Protein AF-A0A3D1TWZ8-F1 (afdb_monomer)

Radius of gyration: 15.41 Å; Cα contacts (8 Å, |Δi|>4): 41; chains: 1; bounding box: 24×38×41 Å

pLDDT: mean 88.45, std 10.65, range [51.69, 97.75]

Foldseek 3Di:
DLVPDPDPVLVVVVCCVPPVVVVVVVVVCVVQVVVPHDDDDVCPPPVNVVVVNPDDPCCCQPPNDHNNVVCVVCVVPDDPVVVD

Sequence (84 aa):
ANVGHESYFDSMTHFDFKTLLPALLQVEDRVSMAHGLESRVPFLDHRIVELAATIPADIKFENGNMKHVLRTAMRSKLPARIFD

Structure (mmCIF, N/CA/C/O backbone):
data_AF-A0A3D1TWZ8-F1
#
_entry.id   AF-A0A3D1TWZ8-F1
#
loop_
_atom_site.group_PDB
_atom_site.id
_atom_site.type_symbol
_atom_site.label_atom_id
_atom_site.label_alt_id
_atom_site.label_comp_id
_atom_site.label_asym_id
_atom_site.label_entity_id
_atom_site.label_seq_id
_atom_site.pdbx_PDB_ins_code
_atom_site.Cartn_x
_atom_site.Cartn_y
_atom_site.Cartn_z
_atom_site.occupancy
_atom_site.B_iso_or_equiv
_atom_site.auth_seq_id
_atom_site.auth_comp_id
_atom_site.auth_asym_id
_atom_site.auth_atom_id
_atom_site.pdbx_PDB_model_num
ATOM 1 N N . ALA A 1 1 ? -7.836 14.190 5.512 1.00 51.69 1 ALA A N 1
ATOM 2 C CA . ALA A 1 1 ? -6.418 13.788 5.497 1.00 51.69 1 ALA A CA 1
ATOM 3 C C . ALA A 1 1 ? -5.959 13.691 6.941 1.00 51.69 1 ALA A C 1
ATOM 5 O O . ALA A 1 1 ? -6.084 14.682 7.651 1.00 51.69 1 ALA A O 1
ATOM 6 N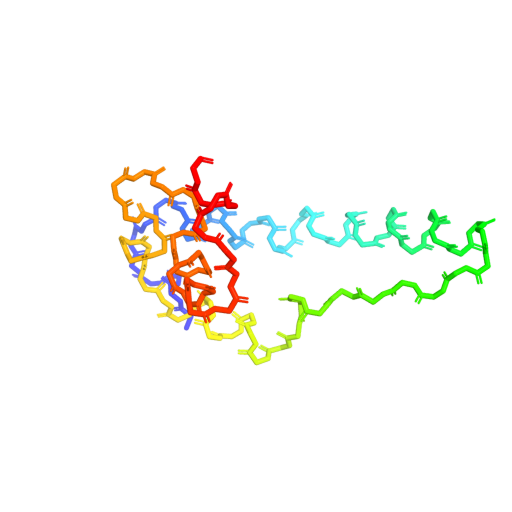 N . ASN A 1 2 ? -5.486 12.524 7.379 1.00 53.78 2 ASN A N 1
ATOM 7 C CA . ASN A 1 2 ? -5.079 12.297 8.773 1.00 53.78 2 ASN A CA 1
ATOM 8 C C . ASN A 1 2 ? -3.785 12.999 9.202 1.00 53.78 2 ASN A C 1
ATOM 10 O O . ASN A 1 2 ? -3.424 12.947 10.372 1.00 53.78 2 ASN A O 1
ATOM 14 N N . VAL A 1 3 ? -3.203 13.783 8.293 1.00 57.25 3 VAL A N 1
ATOM 15 C CA . VAL A 1 3 ? -1.994 14.602 8.463 1.00 57.25 3 VAL A CA 1
ATOM 16 C C . VAL A 1 3 ? -2.136 15.689 9.555 1.00 57.25 3 VAL A C 1
ATOM 18 O O . VAL A 1 3 ? -1.205 16.445 9.800 1.00 57.25 3 VAL A O 1
ATOM 21 N N . GLY A 1 4 ? -3.299 15.802 10.210 1.00 53.19 4 GLY A N 1
ATOM 22 C CA . GLY A 1 4 ? -3.577 16.786 11.263 1.00 53.19 4 GLY A CA 1
ATOM 23 C C . GLY A 1 4 ? -3.372 16.306 12.707 1.00 53.19 4 GLY A C 1
ATOM 24 O O . GLY A 1 4 ? -3.277 17.150 13.591 1.00 53.19 4 GLY A O 1
ATOM 25 N N . HIS A 1 5 ? -3.301 14.996 12.971 1.00 56.41 5 HIS A N 1
ATOM 26 C CA . HIS A 1 5 ? -3.001 14.460 14.308 1.00 56.41 5 HIS A CA 1
ATOM 27 C C . HIS A 1 5 ? -1.582 13.881 14.303 1.00 56.41 5 HIS A C 1
ATOM 29 O O . HIS A 1 5 ? -1.277 13.064 13.441 1.00 56.41 5 HIS A O 1
ATOM 35 N N . GLU A 1 6 ? -0.727 14.310 15.241 1.00 63.81 6 GLU A N 1
ATOM 36 C CA . GLU A 1 6 ? 0.734 14.090 15.326 1.00 63.81 6 GLU A CA 1
ATOM 37 C C . GLU A 1 6 ? 1.189 12.616 15.484 1.00 63.81 6 GLU A C 1
ATOM 39 O O . GLU A 1 6 ? 2.038 12.286 16.310 1.00 63.81 6 GLU A O 1
ATOM 44 N N . SER A 1 7 ? 0.650 11.681 14.705 1.00 76.50 7 SER A N 1
ATOM 45 C CA . SER A 1 7 ? 1.186 10.328 14.627 1.00 76.50 7 SER A CA 1
ATOM 46 C C . SER A 1 7 ? 2.356 10.295 13.651 1.00 76.50 7 SER A C 1
A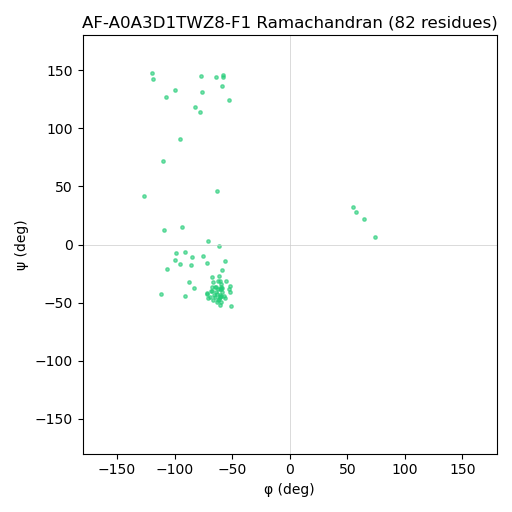TOM 48 O O . SER A 1 7 ? 2.196 10.519 12.449 1.00 76.50 7 SER A O 1
ATOM 50 N N . TYR A 1 8 ? 3.537 9.942 14.159 1.00 83.12 8 TYR A N 1
ATOM 51 C CA . TYR A 1 8 ? 4.747 9.743 13.357 1.00 83.12 8 TYR A CA 1
ATOM 52 C C . TYR A 1 8 ? 4.524 8.787 12.170 1.00 83.12 8 TYR A C 1
ATOM 54 O O . TYR A 1 8 ? 5.043 9.013 11.076 1.00 83.12 8 TYR A O 1
ATOM 62 N N . PHE A 1 9 ? 3.689 7.759 12.356 1.00 82.00 9 PHE A N 1
ATOM 63 C CA . PHE A 1 9 ? 3.359 6.793 11.308 1.00 82.00 9 PHE A CA 1
ATOM 64 C C . PHE A 1 9 ? 2.563 7.396 10.150 1.00 82.00 9 PHE A C 1
ATOM 66 O O . PHE A 1 9 ? 2.728 6.953 9.012 1.00 82.00 9 PHE A O 1
ATOM 73 N N . ASP A 1 10 ? 1.713 8.394 10.400 1.00 85.44 10 ASP A N 1
ATOM 74 C CA . ASP A 1 10 ? 0.948 9.038 9.330 1.00 85.44 10 ASP A CA 1
ATOM 75 C C . ASP A 1 10 ? 1.864 9.911 8.463 1.00 85.44 10 ASP A C 1
ATOM 77 O O . ASP A 1 10 ? 1.843 9.799 7.237 1.00 85.44 10 ASP A O 1
ATOM 81 N N . SER A 1 11 ? 2.770 10.666 9.096 1.00 86.31 11 SER A N 1
ATOM 82 C CA . SER A 1 11 ? 3.823 11.426 8.407 1.00 86.31 11 SER A CA 1
ATOM 83 C C . SER A 1 11 ? 4.743 10.530 7.577 1.00 86.31 11 SER A C 1
ATOM 85 O O . SER A 1 11 ? 5.042 10.855 6.428 1.00 86.31 11 SER A O 1
ATOM 87 N N . MET A 1 12 ? 5.163 9.386 8.129 1.00 87.44 12 MET A N 1
ATOM 88 C CA . MET A 1 12 ? 5.987 8.402 7.421 1.00 87.44 12 MET A CA 1
ATOM 89 C C . MET A 1 12 ? 5.248 7.811 6.214 1.00 87.44 12 MET A C 1
ATOM 91 O O . MET A 1 12 ? 5.765 7.846 5.102 1.00 87.44 12 MET A O 1
ATOM 95 N N . THR A 1 13 ? 4.006 7.352 6.401 1.00 87.94 13 THR A N 1
ATOM 96 C CA . THR A 1 13 ? 3.207 6.761 5.312 1.00 87.94 13 THR A CA 1
ATOM 97 C C . THR A 1 13 ? 2.934 7.780 4.203 1.00 87.94 13 THR A C 1
ATOM 99 O O . THR A 1 13 ? 2.972 7.447 3.020 1.00 87.94 13 THR A O 1
ATOM 102 N N . HIS A 1 14 ? 2.684 9.040 4.566 1.00 89.25 14 HIS A N 1
ATOM 103 C CA . HIS A 1 14 ? 2.494 10.129 3.607 1.00 89.25 14 HIS A CA 1
ATOM 104 C C . HIS A 1 14 ? 3.773 10.462 2.835 1.00 89.25 14 HIS A C 1
ATOM 106 O O . HIS A 1 14 ? 3.713 10.719 1.631 1.00 89.25 14 HIS A O 1
ATOM 112 N N . PHE A 1 15 ? 4.927 10.448 3.506 1.00 92.12 15 PHE A N 1
ATOM 113 C CA . PHE A 1 15 ? 6.219 10.603 2.845 1.00 92.12 15 PHE A CA 1
ATOM 114 C C . PHE A 1 15 ? 6.444 9.479 1.833 1.00 92.12 15 PHE A C 1
ATOM 116 O O . PHE A 1 15 ? 6.658 9.774 0.658 1.00 92.12 15 PHE A O 1
ATOM 123 N N . ASP A 1 16 ? 6.290 8.219 2.246 1.00 92.12 16 ASP A N 1
ATOM 124 C CA . ASP A 1 16 ? 6.463 7.053 1.374 1.00 92.12 16 ASP A CA 1
ATOM 125 C C . ASP A 1 16 ? 5.517 7.093 0.172 1.00 92.12 16 ASP A C 1
ATOM 127 O O . ASP A 1 16 ? 5.930 6.820 -0.956 1.00 92.12 16 ASP A O 1
ATOM 131 N N . PHE A 1 17 ? 4.263 7.502 0.380 1.00 92.06 17 PHE A N 1
ATOM 132 C CA . PHE A 1 17 ? 3.292 7.664 -0.699 1.00 92.06 17 PHE A CA 1
ATOM 133 C C . PHE A 1 17 ? 3.753 8.682 -1.753 1.00 92.06 17 PHE A C 1
ATOM 135 O O . PHE A 1 17 ? 3.512 8.495 -2.945 1.00 92.06 17 PHE A O 1
ATOM 142 N N . LYS A 1 18 ? 4.428 9.757 -1.334 1.00 91.25 18 LYS A N 1
ATOM 143 C CA . LYS A 1 18 ? 4.883 10.824 -2.235 1.00 91.25 18 LYS A CA 1
ATOM 144 C C . LYS A 1 18 ? 6.253 10.581 -2.855 1.00 91.25 18 LYS A C 1
ATOM 146 O O . LYS A 1 18 ? 6.486 11.056 -3.963 1.00 91.25 18 LYS A O 1
ATOM 151 N N . THR A 1 19 ? 7.164 9.914 -2.153 1.00 94.06 19 THR A N 1
ATOM 152 C CA . THR A 1 19 ? 8.576 9.833 -2.559 1.00 94.06 19 THR A CA 1
ATOM 153 C C . THR A 1 19 ? 8.983 8.432 -2.992 1.00 94.06 19 THR A C 1
ATOM 155 O O . THR A 1 19 ? 9.659 8.286 -4.008 1.00 94.06 19 THR A O 1
ATOM 158 N N . LEU A 1 20 ? 8.549 7.400 -2.267 1.00 95.50 20 LEU A N 1
ATOM 159 C CA . LEU A 1 20 ? 8.977 6.021 -2.489 1.00 95.50 20 LEU A CA 1
ATOM 160 C C . LEU A 1 20 ? 8.063 5.282 -3.471 1.00 95.50 20 LEU A C 1
ATOM 162 O O . LEU A 1 20 ? 8.539 4.601 -4.380 1.00 95.50 20 LEU A O 1
ATOM 166 N N . LEU A 1 21 ? 6.748 5.431 -3.310 1.00 95.25 21 LEU A N 1
ATOM 167 C CA . LEU A 1 21 ? 5.747 4.698 -4.080 1.00 95.25 21 LEU A CA 1
ATOM 168 C C . LEU A 1 21 ? 5.884 4.885 -5.605 1.00 95.25 21 LEU A C 1
ATOM 170 O O . LEU A 1 21 ? 5.852 3.872 -6.305 1.00 95.25 21 LEU A O 1
ATOM 174 N N . PRO A 1 22 ? 6.105 6.101 -6.153 1.00 95.44 22 PRO A N 1
ATOM 175 C CA . PRO A 1 22 ? 6.272 6.270 -7.599 1.00 95.44 22 PRO A CA 1
ATOM 176 C C . PRO A 1 22 ? 7.453 5.473 -8.170 1.00 95.44 22 PRO A C 1
ATOM 178 O O . PRO A 1 22 ? 7.344 4.890 -9.249 1.00 95.44 22 PRO A O 1
ATOM 181 N N . ALA A 1 23 ? 8.567 5.401 -7.434 1.00 96.31 23 ALA A N 1
ATOM 182 C CA . ALA A 1 23 ? 9.739 4.639 -7.854 1.00 96.31 23 ALA A CA 1
ATOM 183 C C . ALA A 1 23 ? 9.461 3.126 -7.849 1.00 96.31 23 ALA A C 1
ATOM 185 O O . ALA A 1 23 ? 9.862 2.424 -8.777 1.00 96.31 23 ALA A O 1
ATOM 186 N N . LEU A 1 24 ? 8.732 2.624 -6.847 1.00 96.50 24 LEU A N 1
ATOM 187 C CA . LEU A 1 24 ? 8.338 1.212 -6.785 1.00 96.50 24 LEU A CA 1
ATOM 188 C C . LEU A 1 24 ? 7.402 0.822 -7.935 1.00 96.50 24 LEU A C 1
ATOM 190 O O . LEU A 1 24 ? 7.587 -0.238 -8.530 1.00 96.50 24 LEU A O 1
ATOM 194 N N . LEU A 1 25 ? 6.448 1.688 -8.288 1.00 96.31 25 LEU A N 1
ATOM 195 C CA . LEU A 1 25 ? 5.537 1.453 -9.414 1.00 96.31 25 LEU A CA 1
ATOM 196 C C . LEU A 1 25 ? 6.272 1.412 -10.752 1.00 96.31 25 LEU A C 1
ATOM 198 O O . LEU A 1 25 ? 5.959 0.588 -11.603 1.00 96.31 25 LEU A O 1
ATOM 202 N N . GLN A 1 26 ? 7.300 2.242 -10.921 1.00 96.31 26 GLN A N 1
ATOM 203 C CA . GLN A 1 26 ? 8.128 2.192 -12.121 1.00 96.31 26 GLN A CA 1
ATOM 204 C C . GLN A 1 26 ? 8.890 0.863 -12.252 1.00 96.31 26 GLN A C 1
ATOM 206 O O . GLN A 1 26 ? 9.091 0.370 -13.362 1.00 96.31 26 GLN A O 1
ATOM 211 N N . VAL A 1 27 ? 9.353 0.294 -11.136 1.00 96.88 27 VAL A N 1
ATOM 212 C CA . VAL A 1 27 ? 10.028 -1.013 -11.137 1.00 96.88 27 VAL A CA 1
ATOM 213 C C . VAL A 1 27 ? 9.035 -2.125 -11.460 1.00 96.88 27 VAL A C 1
ATOM 215 O O . VAL A 1 27 ? 9.335 -2.983 -12.286 1.00 96.88 27 VAL A O 1
ATOM 218 N N . GLU A 1 28 ? 7.857 -2.098 -10.844 1.00 96.44 28 GLU A N 1
ATOM 219 C CA . GLU A 1 28 ? 6.806 -3.095 -11.050 1.00 96.44 28 GLU A CA 1
ATOM 220 C C . GLU A 1 28 ? 6.320 -3.143 -12.511 1.00 96.44 28 GLU A C 1
ATOM 222 O O . GLU A 1 28 ? 6.295 -4.225 -13.108 1.00 96.44 28 GLU A O 1
ATOM 227 N N . ASP A 1 29 ? 6.077 -1.982 -13.123 1.00 96.88 29 ASP A N 1
ATOM 228 C CA . ASP A 1 29 ? 5.689 -1.856 -14.534 1.00 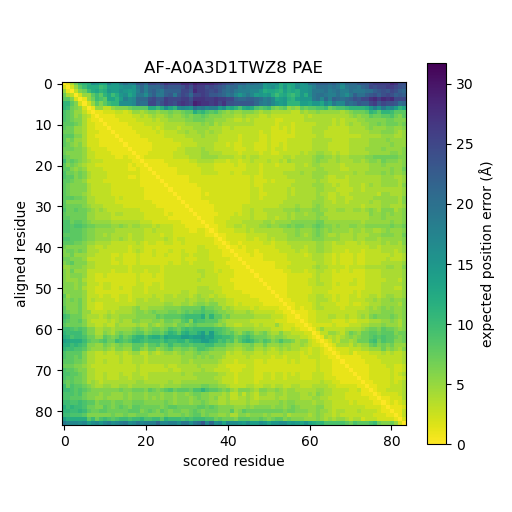96.88 29 ASP A CA 1
ATOM 229 C C . ASP A 1 29 ? 6.778 -2.404 -15.472 1.00 96.88 29 ASP A C 1
ATOM 231 O O . ASP A 1 29 ? 6.523 -3.242 -16.335 1.00 96.88 29 ASP A O 1
ATOM 235 N N . ARG A 1 30 ? 8.046 -2.033 -15.247 1.00 96.88 30 ARG A N 1
ATOM 236 C CA . ARG A 1 30 ? 9.169 -2.517 -16.070 1.00 96.88 30 ARG A CA 1
ATOM 237 C C . ARG A 1 30 ? 9.366 -4.026 -15.980 1.00 96.88 30 ARG A C 1
ATOM 239 O O . ARG A 1 30 ? 9.647 -4.663 -16.993 1.00 96.88 30 ARG A O 1
ATOM 246 N N . VAL A 1 31 ? 9.271 -4.594 -14.780 1.00 97.38 31 VAL A N 1
ATOM 247 C CA . VAL A 1 31 ? 9.512 -6.027 -14.556 1.00 97.38 31 VAL A CA 1
ATOM 248 C C . VAL A 1 31 ? 8.376 -6.869 -15.137 1.00 97.38 31 VAL A C 1
ATOM 250 O O . VAL A 1 31 ? 8.645 -7.891 -15.776 1.00 97.38 31 VAL A O 1
ATOM 253 N N . SER A 1 32 ? 7.127 -6.435 -14.958 1.00 97.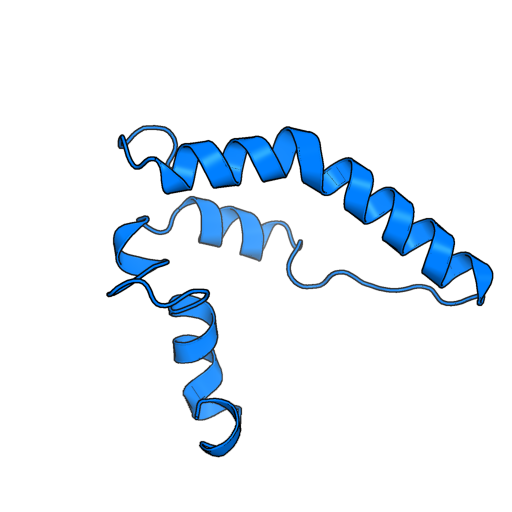56 32 SER A N 1
ATOM 254 C CA . SER A 1 32 ? 5.956 -7.126 -15.507 1.00 97.56 32 SER A CA 1
ATOM 255 C C . SER A 1 32 ? 5.936 -7.066 -17.039 1.00 97.56 32 SER A C 1
ATOM 257 O O . SER A 1 32 ? 5.875 -8.111 -17.697 1.00 97.56 32 SER A O 1
ATOM 259 N N . MET A 1 33 ? 6.144 -5.882 -17.620 1.00 97.12 33 MET A N 1
ATOM 260 C CA . MET A 1 33 ? 6.174 -5.693 -19.073 1.00 97.12 33 MET A CA 1
ATOM 261 C C . MET A 1 33 ? 7.367 -6.374 -19.747 1.00 97.12 33 MET A C 1
ATOM 263 O O . MET A 1 33 ? 7.238 -6.830 -20.884 1.00 97.12 33 MET A O 1
ATOM 267 N N . ALA A 1 34 ? 8.498 -6.546 -19.050 1.00 97.75 34 ALA A N 1
ATOM 268 C CA . ALA A 1 34 ? 9.615 -7.357 -19.550 1.00 97.75 34 ALA A CA 1
ATOM 269 C C . ALA A 1 34 ? 9.216 -8.818 -19.833 1.00 97.75 34 ALA A C 1
ATOM 271 O O . ALA A 1 34 ? 9.869 -9.488 -20.630 1.00 97.75 34 ALA A O 1
ATOM 272 N N . HIS A 1 35 ? 8.138 -9.299 -19.211 1.00 97.44 35 HIS A N 1
ATOM 273 C CA . HIS A 1 35 ? 7.581 -10.637 -19.412 1.00 97.44 35 HIS A CA 1
ATOM 274 C C . HIS A 1 35 ? 6.239 -10.600 -20.166 1.00 97.44 35 HIS A C 1
ATOM 276 O O . HIS A 1 35 ? 5.529 -11.602 -20.201 1.00 97.44 35 HIS A O 1
ATOM 282 N N . GLY A 1 36 ? 5.876 -9.456 -20.763 1.00 97.19 36 GLY A N 1
ATOM 283 C CA . GLY A 1 36 ? 4.606 -9.267 -21.471 1.00 97.19 36 GLY A CA 1
ATOM 284 C C . GLY A 1 36 ? 3.369 -9.368 -20.572 1.00 97.19 36 GLY A C 1
ATOM 285 O O . GLY A 1 36 ? 2.286 -9.670 -21.069 1.00 97.19 36 GLY A O 1
ATOM 286 N N . LEU A 1 37 ? 3.525 -9.165 -19.259 1.00 97.25 37 LEU A N 1
ATOM 287 C CA . LEU A 1 37 ? 2.441 -9.228 -18.283 1.00 97.25 37 LEU A CA 1
ATOM 288 C C . LEU A 1 37 ? 1.961 -7.823 -17.929 1.00 97.25 37 LEU A C 1
ATOM 290 O O . LEU A 1 37 ? 2.761 -6.963 -17.583 1.00 97.25 37 LEU A O 1
ATOM 294 N N . GLU A 1 38 ? 0.645 -7.628 -17.927 1.00 95.94 38 GLU A N 1
ATOM 295 C CA . GLU A 1 38 ? 0.019 -6.415 -17.406 1.00 95.94 38 GLU A CA 1
ATOM 296 C C . GLU A 1 38 ? -0.411 -6.651 -15.954 1.00 95.94 38 GLU A C 1
ATOM 298 O O . GLU A 1 38 ? -1.503 -7.156 -15.669 1.00 95.94 38 GLU A O 1
ATOM 303 N N . SER A 1 39 ? 0.483 -6.337 -15.019 1.00 95.06 39 SER A N 1
ATOM 304 C CA . SER A 1 39 ? 0.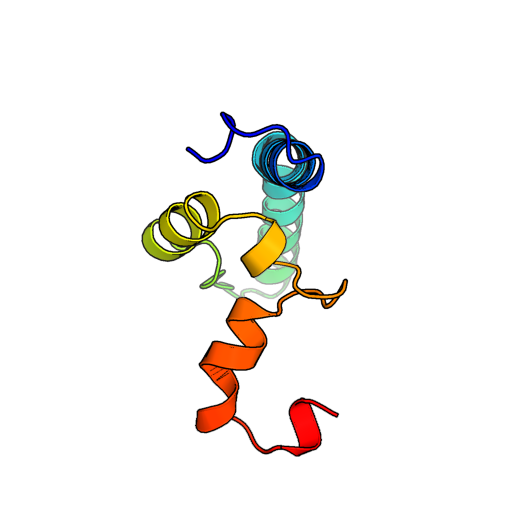207 -6.485 -13.592 1.00 95.06 39 SER A CA 1
ATOM 305 C C . SER A 1 39 ? -0.681 -5.346 -13.079 1.00 95.06 39 SER A C 1
ATOM 307 O O . SER A 1 39 ? -0.640 -4.212 -13.556 1.00 95.06 39 SER A O 1
ATOM 309 N N . ARG A 1 40 ? -1.557 -5.662 -12.121 1.00 95.50 40 ARG A N 1
ATOM 310 C CA . ARG A 1 40 ? -2.494 -4.707 -11.516 1.00 95.50 40 ARG A CA 1
ATOM 311 C C . ARG A 1 40 ? -2.214 -4.591 -10.026 1.00 95.50 40 ARG A C 1
ATOM 313 O O . ARG A 1 40 ? -1.966 -5.587 -9.351 1.00 95.50 40 ARG A O 1
ATOM 320 N N . VAL A 1 41 ? -2.346 -3.373 -9.503 1.00 95.44 41 VAL A N 1
ATOM 321 C CA . VAL A 1 41 ? -2.070 -3.015 -8.103 1.00 95.44 41 VAL A CA 1
ATOM 322 C C . VAL A 1 41 ? -3.366 -2.685 -7.340 1.00 95.44 41 VAL A C 1
ATOM 324 O O . VAL A 1 41 ? -3.627 -1.526 -7.026 1.00 95.44 41 VAL A O 1
ATOM 327 N N . PRO A 1 42 ? -4.217 -3.681 -7.013 1.00 95.06 42 PRO A N 1
ATOM 328 C CA . PRO A 1 42 ? -5.574 -3.445 -6.505 1.00 95.06 42 PRO A CA 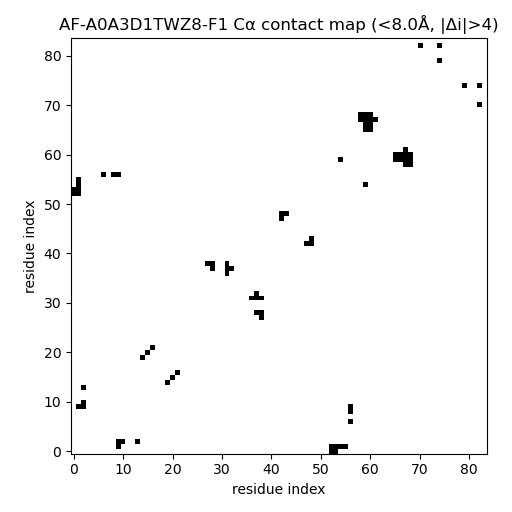1
ATOM 329 C C . PRO A 1 42 ? -5.628 -2.676 -5.178 1.00 95.06 42 PRO A C 1
ATOM 331 O O . PRO A 1 42 ? -6.603 -1.983 -4.915 1.00 95.06 42 PRO A O 1
ATOM 334 N N . PHE A 1 43 ? -4.587 -2.760 -4.346 1.00 93.81 43 PHE A N 1
ATOM 335 C CA . PHE A 1 43 ? -4.522 -2.016 -3.08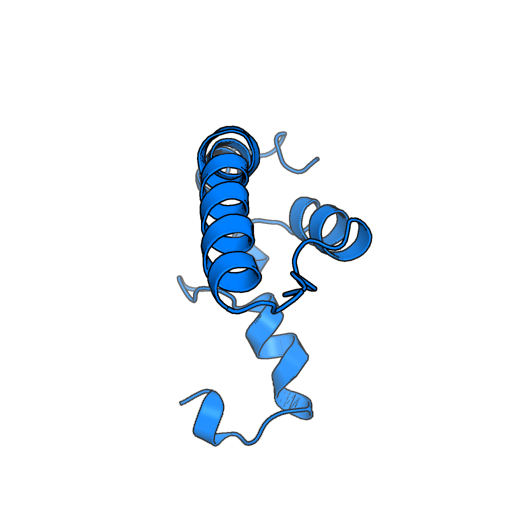3 1.00 93.81 43 PHE A CA 1
ATOM 336 C C . PHE A 1 43 ? -4.308 -0.506 -3.259 1.00 93.81 43 PHE A C 1
ATOM 338 O O . PHE A 1 43 ? -4.547 0.240 -2.313 1.00 93.81 43 PHE A O 1
ATOM 345 N N . LEU A 1 44 ? -3.879 -0.058 -4.443 1.00 94.75 44 LEU A N 1
ATOM 346 C CA . LEU A 1 44 ? -3.706 1.359 -4.772 1.00 94.75 44 LEU A CA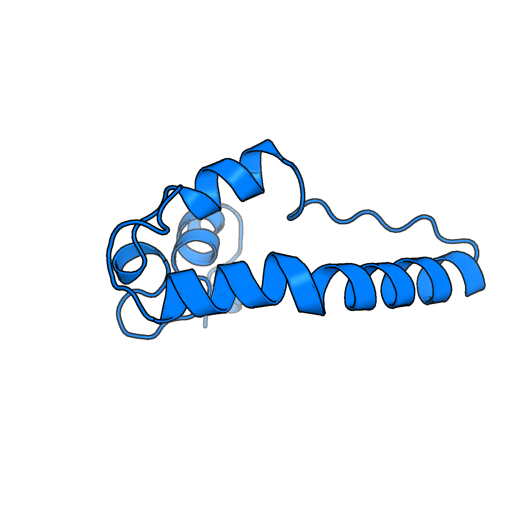 1
ATOM 347 C C . LEU A 1 44 ? -4.936 1.968 -5.452 1.00 94.75 44 LEU A C 1
ATOM 349 O O . LEU A 1 44 ? -4.852 3.064 -6.003 1.00 94.75 44 LEU A O 1
ATOM 353 N N . ASP A 1 45 ? -6.087 1.292 -5.403 1.00 96.25 45 ASP A N 1
ATOM 354 C CA . ASP A 1 45 ? -7.336 1.932 -5.794 1.00 96.25 45 ASP A CA 1
ATOM 355 C C . ASP A 1 45 ? -7.608 3.168 -4.923 1.00 96.25 45 ASP A C 1
ATOM 357 O O . ASP A 1 45 ? -7.468 3.132 -3.696 1.00 96.25 45 ASP A O 1
ATOM 361 N N . HIS A 1 46 ? -8.037 4.254 -5.565 1.00 94.25 46 HIS A N 1
ATOM 362 C CA . HIS A 1 46 ? -8.288 5.537 -4.911 1.00 94.25 46 HIS A CA 1
ATOM 363 C C . HIS A 1 46 ? -9.212 5.418 -3.692 1.00 94.25 46 HIS A C 1
ATOM 365 O O . HIS A 1 46 ? -8.912 5.992 -2.650 1.00 94.25 46 HIS A O 1
ATOM 371 N N . ARG A 1 47 ? -10.270 4.597 -3.759 1.00 96.25 47 ARG A N 1
ATOM 372 C CA . ARG A 1 47 ? -11.237 4.438 -2.659 1.00 96.25 47 ARG A CA 1
ATOM 373 C C . ARG A 1 47 ? -10.599 3.766 -1.451 1.00 96.25 47 ARG A C 1
ATOM 375 O O . ARG A 1 47 ? -10.922 4.094 -0.312 1.00 96.25 47 ARG A O 1
ATOM 382 N N . ILE A 1 48 ? -9.707 2.807 -1.699 1.00 93.88 48 ILE A N 1
ATOM 383 C CA . ILE A 1 48 ? -8.985 2.089 -0.646 1.00 93.88 48 ILE A CA 1
ATOM 384 C C . ILE A 1 48 ? -7.960 3.019 -0.001 1.00 93.88 48 ILE A C 1
ATOM 386 O O . ILE A 1 48 ? -7.888 3.083 1.226 1.00 93.88 48 ILE A O 1
ATOM 390 N N . VAL A 1 49 ? -7.199 3.759 -0.808 1.00 92.94 49 VAL A N 1
ATOM 391 C CA . VAL A 1 49 ? -6.173 4.691 -0.321 1.00 92.94 49 VAL A CA 1
ATOM 392 C C . VAL A 1 49 ? -6.800 5.833 0.477 1.00 92.94 49 VAL A C 1
ATOM 394 O O . VAL A 1 49 ? -6.328 6.141 1.571 1.00 92.94 49 VAL A O 1
ATOM 397 N N . GLU A 1 50 ? -7.890 6.423 -0.013 1.00 92.69 50 GLU A N 1
ATOM 398 C CA . GLU A 1 50 ? -8.626 7.479 0.690 1.00 92.69 50 GLU A CA 1
ATOM 399 C C . GLU A 1 50 ? -9.163 6.986 2.033 1.00 92.69 50 GLU A C 1
ATOM 401 O O . GLU A 1 50 ? -8.956 7.642 3.054 1.00 92.69 50 GLU A O 1
ATOM 406 N N . LEU A 1 51 ? -9.765 5.792 2.068 1.00 92.12 51 LEU A N 1
ATOM 407 C CA . LEU A 1 51 ? -10.199 5.175 3.318 1.00 92.12 51 LEU A CA 1
ATOM 408 C C . LEU A 1 51 ? -9.011 4.953 4.263 1.00 92.12 51 LEU A C 1
ATOM 410 O O . LEU A 1 51 ? -9.059 5.380 5.414 1.00 92.12 51 LEU A O 1
ATOM 414 N N . ALA A 1 52 ? -7.918 4.354 3.791 1.00 90.00 52 ALA A N 1
ATOM 415 C CA . ALA A 1 52 ? -6.727 4.103 4.604 1.00 90.00 52 ALA A CA 1
ATOM 416 C C . ALA A 1 52 ? -6.109 5.394 5.177 1.00 90.00 52 ALA A C 1
ATOM 418 O O . ALA A 1 52 ? -5.609 5.400 6.308 1.00 90.00 52 ALA A O 1
ATOM 419 N N . ALA A 1 53 ? -6.192 6.498 4.431 1.00 88.38 53 ALA A N 1
ATOM 420 C CA . ALA A 1 53 ? -5.749 7.825 4.847 1.00 88.38 53 ALA A CA 1
ATOM 421 C C . ALA A 1 53 ? -6.690 8.514 5.854 1.00 88.38 53 ALA A C 1
ATOM 423 O O . ALA A 1 53 ? -6.312 9.555 6.391 1.00 88.38 53 ALA A O 1
ATOM 424 N N . THR A 1 54 ? -7.890 7.967 6.104 1.00 88.69 54 THR A N 1
ATOM 425 C CA . THR A 1 54 ? -8.840 8.433 7.141 1.00 88.69 54 THR A CA 1
ATOM 426 C C . THR A 1 54 ? -8.815 7.614 8.431 1.00 88.69 54 THR A C 1
ATOM 428 O O . THR A 1 54 ? -9.286 8.086 9.464 1.00 88.69 54 THR A O 1
ATOM 431 N N . ILE A 1 55 ? -8.187 6.436 8.448 1.00 88.44 55 ILE A N 1
ATOM 432 C CA . ILE A 1 55 ? -8.116 5.598 9.656 1.00 88.44 55 ILE A CA 1
ATOM 433 C C . ILE A 1 55 ? -7.071 6.158 10.647 1.00 88.44 55 ILE A C 1
ATOM 435 O O . ILE A 1 55 ? -5.946 6.438 10.239 1.00 88.44 55 ILE A O 1
ATOM 439 N N . PRO A 1 56 ? -7.368 6.327 11.945 1.00 87.00 56 PRO A N 1
ATOM 440 C CA . PRO A 1 56 ? -6.367 6.702 12.949 1.00 87.00 56 PRO A CA 1
ATOM 441 C C . PRO A 1 56 ? -5.205 5.700 13.034 1.00 87.00 56 PRO A C 1
ATOM 443 O O . PRO A 1 56 ? -5.408 4.493 12.903 1.00 87.00 56 PRO A O 1
ATOM 446 N N . ALA A 1 57 ? -3.983 6.179 13.279 1.00 83.69 57 ALA A N 1
ATOM 447 C CA . ALA A 1 57 ? -2.794 5.322 13.316 1.00 83.69 57 ALA A CA 1
ATOM 448 C C . ALA A 1 57 ? -2.877 4.205 14.374 1.00 83.69 57 ALA A C 1
ATOM 450 O O . ALA A 1 57 ? -2.495 3.074 14.081 1.00 83.69 57 ALA A O 1
ATOM 451 N N . ASP A 1 58 ? -3.461 4.489 15.540 1.00 83.44 58 ASP A N 1
ATOM 452 C CA . ASP A 1 58 ? -3.632 3.514 16.628 1.00 83.44 58 ASP A CA 1
ATOM 453 C C . ASP A 1 58 ? -4.490 2.310 16.209 1.00 83.44 58 ASP A C 1
ATOM 455 O O . ASP A 1 58 ? -4.259 1.188 16.649 1.00 83.44 58 ASP A O 1
ATOM 459 N N . ILE A 1 59 ? -5.443 2.530 15.295 1.00 85.56 59 ILE A N 1
ATOM 460 C CA . ILE A 1 59 ? -6.291 1.477 14.721 1.00 85.56 59 ILE A CA 1
ATOM 461 C C . ILE A 1 59 ? -5.564 0.768 13.568 1.00 85.56 59 ILE A C 1
ATOM 463 O O . ILE A 1 59 ? -5.673 -0.451 13.417 1.00 85.56 59 ILE A O 1
ATOM 467 N N . LYS A 1 60 ? -4.793 1.501 12.746 1.00 83.31 60 LYS A N 1
ATOM 468 C CA . LYS A 1 60 ? -3.989 0.908 11.656 1.00 83.31 60 LYS A CA 1
ATOM 469 C C . LYS A 1 60 ? -2.946 -0.087 12.186 1.00 83.31 60 LYS A C 1
ATOM 471 O O . LYS A 1 60 ? -2.714 -1.111 11.535 1.00 83.31 60 LYS A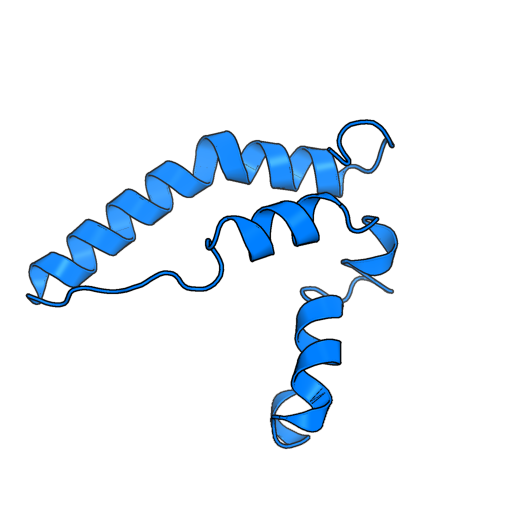 O 1
ATOM 476 N N . PHE A 1 61 ? -2.339 0.222 13.335 1.00 80.50 61 PHE A N 1
ATOM 477 C CA . PHE A 1 61 ? -1.172 -0.464 13.904 1.00 80.50 61 PHE A CA 1
ATOM 478 C C . PHE A 1 61 ? -1.393 -0.941 15.350 1.00 80.50 61 PHE A C 1
ATOM 480 O O . PHE A 1 61 ? -0.502 -0.823 16.194 1.00 80.50 61 PHE A O 1
ATOM 487 N N . GLU A 1 62 ? -2.574 -1.484 15.651 1.00 80.38 62 GLU A N 1
ATOM 488 C CA . GLU A 1 62 ? -2.926 -1.916 17.007 1.00 80.38 62 GLU A CA 1
ATOM 489 C C . GLU A 1 62 ? -1.873 -2.877 17.604 1.00 80.38 62 GLU A C 1
ATOM 491 O O . GLU A 1 62 ? -1.548 -3.925 17.028 1.00 80.38 62 GLU A O 1
ATOM 496 N N . ASN A 1 63 ? -1.339 -2.526 18.780 1.00 80.19 63 ASN A N 1
ATOM 497 C CA . ASN A 1 63 ? -0.328 -3.299 19.515 1.00 80.19 63 ASN A CA 1
ATOM 498 C C . ASN A 1 63 ? 0.944 -3.615 18.700 1.00 80.19 63 ASN A C 1
ATOM 500 O O . ASN A 1 63 ? 1.543 -4.677 18.865 1.00 80.19 63 ASN A O 1
ATOM 504 N N . GLY A 1 64 ? 1.339 -2.727 17.780 1.00 77.75 64 GLY A N 1
ATOM 505 C CA . GLY A 1 64 ? 2.509 -2.931 16.918 1.00 77.75 64 GLY A CA 1
ATOM 506 C C . GLY A 1 64 ? 2.292 -3.962 15.806 1.00 77.75 64 GLY A C 1
ATOM 507 O O . GLY A 1 64 ? 3.228 -4.291 15.075 1.00 77.75 64 GLY A O 1
ATOM 508 N N . ASN A 1 65 ? 1.065 -4.464 15.631 1.00 82.50 65 ASN A N 1
ATOM 509 C CA . ASN A 1 65 ? 0.750 -5.389 14.553 1.00 82.50 65 ASN A CA 1
ATOM 510 C C . ASN A 1 65 ? 0.595 -4.638 13.233 1.00 82.50 65 ASN A C 1
ATOM 512 O O . ASN A 1 65 ? -0.358 -3.887 13.013 1.00 82.50 65 ASN A O 1
ATOM 516 N N . MET A 1 66 ? 1.509 -4.903 12.304 1.00 84.25 66 MET A N 1
ATOM 517 C CA . MET A 1 66 ? 1.405 -4.392 10.943 1.00 84.25 66 MET A CA 1
ATOM 518 C C . MET A 1 66 ? 0.173 -4.961 10.233 1.00 84.25 66 MET A C 1
ATOM 520 O O . MET A 1 66 ? -0.183 -6.132 10.389 1.00 84.25 66 MET A O 1
ATOM 524 N N . LYS A 1 67 ? -0.449 -4.130 9.388 1.00 87.75 67 LYS A N 1
ATOM 525 C CA . LYS A 1 67 ? -1.612 -4.501 8.564 1.00 87.75 67 LYS A CA 1
ATOM 526 C C . LYS A 1 67 ? -2.800 -5.009 9.395 1.00 87.75 67 LYS A C 1
ATOM 528 O O . LYS A 1 67 ? -3.593 -5.794 8.876 1.00 87.75 67 LYS A O 1
ATOM 533 N N . HIS A 1 68 ? -2.941 -4.571 10.651 1.00 90.06 68 HIS A N 1
ATOM 534 C CA . HIS A 1 68 ? -3.985 -5.052 11.559 1.00 90.06 68 HIS A CA 1
ATOM 535 C C . HIS A 1 68 ? -5.378 -4.984 10.913 1.00 90.06 68 HIS A C 1
ATOM 537 O O . HIS A 1 68 ? -6.055 -6.003 10.793 1.00 90.06 68 HIS A O 1
ATOM 543 N N . VAL A 1 69 ? -5.757 -3.812 10.393 1.00 90.56 69 VAL A N 1
ATOM 544 C CA . VAL A 1 69 ? -7.065 -3.584 9.752 1.00 90.56 69 VAL A CA 1
ATOM 545 C C . VAL A 1 69 ? -7.316 -4.555 8.595 1.00 90.56 69 VAL A C 1
ATOM 547 O O . VAL A 1 69 ? -8.382 -5.162 8.512 1.00 90.56 69 VAL A O 1
ATOM 550 N N . LEU A 1 70 ? -6.322 -4.749 7.723 1.00 91.38 70 LEU A N 1
ATOM 551 C CA . LEU A 1 70 ? -6.436 -5.655 6.579 1.00 91.38 70 LEU A CA 1
ATOM 552 C C . LEU A 1 70 ? -6.572 -7.115 7.030 1.00 91.38 70 LEU A C 1
ATOM 554 O O . LEU A 1 70 ? -7.407 -7.849 6.500 1.00 91.38 70 LEU A O 1
ATOM 558 N N . ARG A 1 71 ? -5.776 -7.538 8.020 1.00 91.06 71 ARG A N 1
ATOM 559 C CA . ARG A 1 71 ? -5.836 -8.901 8.564 1.00 91.06 71 ARG A CA 1
ATOM 560 C C . ARG A 1 71 ? -7.201 -9.162 9.190 1.00 91.06 71 ARG A C 1
ATOM 562 O O . ARG A 1 71 ? -7.828 -10.163 8.862 1.00 91.06 71 ARG A O 1
ATOM 569 N N . THR A 1 72 ? -7.687 -8.241 10.017 1.00 91.19 72 THR A N 1
ATOM 570 C CA . THR A 1 72 ? -8.997 -8.339 10.669 1.00 91.19 72 THR A CA 1
ATOM 571 C C . THR A 1 72 ? -10.133 -8.397 9.646 1.00 91.19 72 THR A C 1
ATOM 573 O O . THR A 1 72 ? -10.990 -9.273 9.754 1.00 91.19 72 THR A O 1
ATOM 576 N N . ALA A 1 73 ? -10.093 -7.573 8.593 1.00 91.75 73 ALA A N 1
ATOM 577 C CA . ALA A 1 73 ? -11.082 -7.609 7.512 1.00 91.75 73 ALA A CA 1
ATOM 578 C C . ALA A 1 73 ? -11.103 -8.948 6.745 1.00 91.75 73 ALA A C 1
ATOM 580 O O . ALA A 1 73 ? -12.157 -9.373 6.272 1.00 91.75 73 ALA A O 1
ATOM 581 N N . MET A 1 74 ? -9.959 -9.629 6.628 1.00 93.94 74 MET A N 1
ATOM 582 C CA . MET A 1 74 ? -9.832 -10.895 5.894 1.00 93.94 74 MET A CA 1
ATOM 583 C C . MET A 1 74 ? -10.048 -12.149 6.751 1.00 93.94 74 MET A C 1
ATOM 585 O O . MET A 1 74 ? -10.113 -13.244 6.191 1.00 93.94 74 MET A O 1
ATOM 589 N N . ARG A 1 75 ? -10.198 -12.033 8.081 1.00 91.94 75 ARG A N 1
ATOM 590 C CA . ARG A 1 75 ? -10.351 -13.193 8.989 1.00 91.94 75 ARG A CA 1
ATOM 591 C C . ARG A 1 75 ? -11.498 -14.130 8.610 1.00 91.94 75 ARG A C 1
ATOM 593 O O . ARG A 1 75 ? -11.400 -15.326 8.843 1.00 91.94 75 ARG A O 1
ATOM 600 N N . SER A 1 76 ? -12.569 -13.604 8.020 1.00 92.88 76 SER A N 1
ATOM 601 C CA . SER A 1 76 ? -13.720 -14.398 7.566 1.00 92.88 76 SER A CA 1
ATOM 602 C C . SER A 1 76 ? -13.554 -14.996 6.164 1.00 92.88 76 SER A C 1
ATOM 604 O O . SER A 1 76 ? -14.374 -15.808 5.742 1.00 92.88 76 SER A O 1
ATOM 606 N N . LYS A 1 77 ? -12.526 -14.576 5.417 1.00 95.19 77 LYS A N 1
ATOM 607 C CA . LYS A 1 77 ? -12.290 -14.962 4.018 1.00 95.19 77 LYS A CA 1
ATOM 608 C C . LYS A 1 77 ? -11.130 -15.936 3.847 1.00 95.19 77 LYS A C 1
ATOM 610 O O . LYS A 1 77 ? -11.077 -16.616 2.827 1.00 95.19 77 LYS A O 1
ATOM 615 N N . LEU A 1 78 ? -10.215 -16.007 4.813 1.00 93.94 78 LEU A N 1
ATOM 616 C CA . LEU A 1 78 ? -9.024 -16.850 4.748 1.00 93.94 78 LEU A CA 1
ATOM 617 C C . LEU A 1 78 ? -9.004 -17.879 5.891 1.00 93.94 78 LEU A C 1
ATOM 619 O O . LEU A 1 78 ? -9.475 -17.577 6.988 1.00 93.94 78 LEU A O 1
ATOM 623 N N . PRO A 1 79 ? -8.437 -19.080 5.673 1.00 94.69 79 PRO A N 1
ATOM 624 C CA . PRO A 1 79 ? -8.237 -20.061 6.737 1.00 94.69 79 PRO A CA 1
ATOM 625 C C . PRO A 1 79 ? -7.381 -19.510 7.886 1.00 94.69 79 PRO A C 1
ATOM 627 O O . PRO A 1 79 ? -6.415 -18.785 7.644 1.00 94.69 79 PRO A O 1
ATOM 630 N N . ALA A 1 80 ? -7.678 -19.928 9.122 1.00 91.31 80 ALA A N 1
ATOM 631 C CA . ALA A 1 80 ? -6.988 -19.460 10.331 1.00 91.31 80 ALA A CA 1
ATOM 632 C C . ALA A 1 80 ? -5.455 -19.593 10.248 1.00 91.31 80 ALA A C 1
ATOM 634 O O . ALA A 1 80 ? -4.753 -18.652 10.595 1.00 91.31 80 ALA A O 1
ATOM 635 N N . ARG A 1 81 ? -4.958 -20.682 9.642 1.00 93.19 81 ARG A N 1
ATOM 636 C CA . ARG A 1 81 ? -3.523 -20.961 9.423 1.00 93.19 81 ARG A CA 1
ATOM 637 C C . ARG A 1 81 ? -2.733 -19.893 8.656 1.00 93.19 81 ARG A C 1
ATOM 639 O O . ARG A 1 81 ? -1.520 -19.998 8.569 1.00 93.19 81 ARG A O 1
ATOM 646 N N . ILE A 1 82 ? -3.397 -18.943 7.992 1.00 90.44 82 ILE A N 1
ATOM 647 C CA . ILE A 1 82 ? -2.738 -17.834 7.276 1.00 90.44 82 ILE A CA 1
ATOM 648 C C . ILE A 1 82 ? -2.445 -16.658 8.226 1.00 90.44 82 ILE A C 1
ATOM 650 O O . ILE A 1 82 ? -1.651 -15.774 7.906 1.00 90.44 82 ILE A O 1
ATOM 654 N N . PHE A 1 83 ? -3.111 -16.620 9.382 1.00 83.88 83 PHE A N 1
ATOM 655 C CA . PHE A 1 83 ? -2.966 -15.569 10.389 1.00 83.88 83 PHE A CA 1
ATOM 656 C C . PHE A 1 83 ? -2.038 -15.950 11.547 1.00 83.88 83 PHE A C 1
ATOM 658 O O . PHE A 1 83 ? -1.754 -15.072 12.369 1.00 83.88 83 PHE A O 1
ATOM 665 N N . ASP A 1 84 ? -1.597 -17.206 11.586 1.00 70.50 84 ASP A N 1
ATOM 666 C CA . ASP A 1 84 ? -0.590 -17.719 12.516 1.00 70.50 84 ASP A CA 1
ATOM 667 C C . ASP A 1 84 ? 0.821 -17.239 12.140 1.00 70.50 84 ASP A C 1
ATOM 669 O O . ASP A 1 84 ? 1.095 -17.067 10.926 1.00 70.50 84 ASP A O 1
#

Nearest PDB structures (foldseek):
  1jgt-assembly1_A  TM=8.920E-01  e=1.780E-01  Streptomyces clavuligerus
  1mb9-assembly1_A  TM=8.799E-01  e=3.437E-01  Streptomyces clavuligerus
  1mb9-assembly2_B  TM=8.856E-01  e=7.569E-01  Streptomyces clavuligerus

Mean predicted aligned error: 5.18 Å

Solvent-accessible surface area (backbone atoms only — not comparable to full-atom values): 5183 Å² total; per-residue (Å²): 119,52,87,80,57,96,46,68,66,49,55,49,53,53,46,39,60,72,64,47,44,62,58,52,51,54,52,53,53,55,59,30,49,74,71,76,40,89,79,81,67,78,77,70,36,67,73,53,45,55,52,60,43,64,55,56,64,70,62,45,35,46,95,77,34,78,57,36,53,61,53,64,72,38,56,90,78,48,66,70,81,76,78,107

Secondary structure (DSSP, 8-state):
-GGGS--HHHHHHHHHHHHTHHHHHHHHHHHHHTTT-----GGG-HHHHHHHTTS-HHHHTGGG-TTHHHHHHHTTTS-GGG--